Protein AF-A0A3D8R6I1-F1 (afdb_monomer_lite)

Secondary structure (DSSP, 8-state):
-PPPP---------------PPPPPPPP-------------------------SS------HHHHHHHHHHT-TTPPPTTTT-TT-TT--S-HHHHHHHHHHHHHSPP---HHHHHHHH-TTHHHHHTTPPPPHHHHHHHHHHHHHHHHHHHHTT-

pLDDT: mean 72.82, std 16.15, range [37.56, 95.62]

Organism: NCBI:txid1849047

Structure (mmCIF, N/CA/C/O backbone):
data_AF-A0A3D8R6I1-F1
#
_entry.id   AF-A0A3D8R6I1-F1
#
loop_
_atom_site.group_PDB
_atom_site.id
_atom_site.type_symbol
_atom_site.label_atom_id
_atom_site.label_alt_id
_atom_site.label_comp_id
_atom_site.label_asym_id
_atom_site.label_entity_id
_atom_site.label_seq_id
_atom_site.pdbx_PDB_ins_code
_atom_site.Cartn_x
_atom_site.Cartn_y
_atom_site.Cartn_z
_atom_site.occupancy
_atom_site.B_iso_or_equiv
_atom_site.auth_seq_id
_atom_site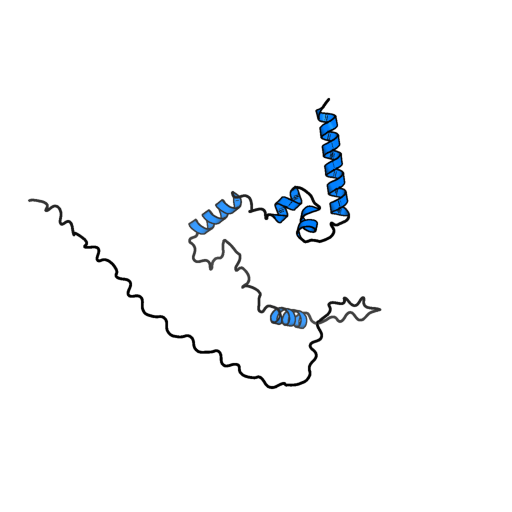.auth_comp_id
_atom_site.auth_asym_id
_atom_site.auth_atom_id
_atom_site.pdbx_PDB_model_num
ATOM 1 N N . MET A 1 1 ? -4.523 -14.241 -76.276 1.00 47.88 1 MET A N 1
ATOM 2 C CA . MET A 1 1 ? -3.570 -15.186 -75.658 1.00 47.88 1 MET A CA 1
ATOM 3 C C . MET A 1 1 ? -3.978 -15.343 -74.209 1.00 47.88 1 MET A C 1
ATOM 5 O O . MET A 1 1 ? -4.258 -14.355 -73.547 1.00 47.88 1 MET A O 1
ATOM 9 N N . SER A 1 2 ? -4.192 -16.590 -73.828 1.00 48.28 2 SER A N 1
ATOM 10 C CA . SER A 1 2 ? -4.891 -17.091 -72.646 1.00 48.28 2 SER A CA 1
ATOM 11 C C . SER A 1 2 ? -4.030 -17.029 -71.386 1.00 48.28 2 SER A C 1
ATOM 13 O O . SER A 1 2 ? -2.901 -17.513 -71.397 1.00 48.28 2 SER A O 1
ATOM 15 N N . ASN A 1 3 ? -4.587 -16.492 -70.301 1.00 48.34 3 ASN A N 1
ATOM 16 C CA . ASN A 1 3 ? -4.015 -16.603 -68.958 1.00 48.34 3 ASN A CA 1
ATOM 17 C C . ASN A 1 3 ? -4.249 -18.028 -68.423 1.00 48.34 3 ASN A C 1
ATOM 19 O O . ASN A 1 3 ? -5.409 -18.449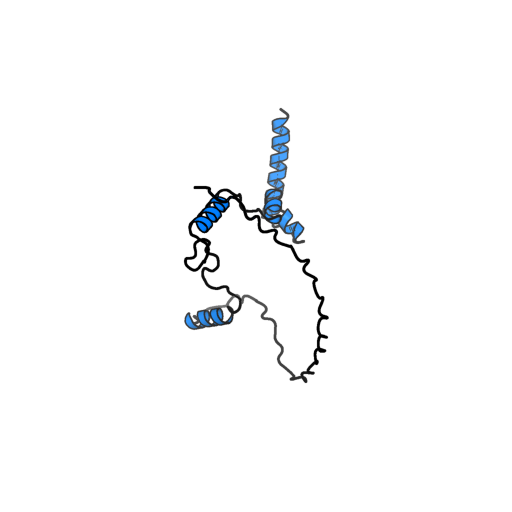 -68.400 1.00 48.34 3 ASN A O 1
ATOM 23 N N . PRO A 1 4 ? -3.225 -18.770 -67.964 1.00 63.12 4 PRO A N 1
ATOM 24 C CA . PRO A 1 4 ? -3.462 -19.989 -67.208 1.00 63.12 4 PRO A CA 1
ATOM 25 C C . PRO A 1 4 ? -3.773 -19.652 -65.743 1.00 63.12 4 PRO A C 1
ATOM 27 O O . PRO A 1 4 ? -2.981 -19.040 -65.029 1.00 63.12 4 PRO A O 1
ATOM 30 N N . VAL A 1 5 ? -4.973 -20.053 -65.328 1.00 55.38 5 VAL A N 1
ATOM 31 C CA . VAL A 1 5 ? -5.470 -20.046 -63.952 1.00 55.38 5 VAL A CA 1
ATOM 32 C C . VAL A 1 5 ? -5.041 -21.344 -63.269 1.00 55.38 5 VAL A C 1
ATOM 34 O O . VAL A 1 5 ? -5.269 -22.416 -63.816 1.00 55.38 5 VAL A O 1
ATOM 37 N N . GLY A 1 6 ? -4.515 -21.219 -62.049 1.00 55.31 6 GLY A N 1
ATOM 38 C CA . GLY A 1 6 ? -4.771 -22.149 -60.945 1.00 55.31 6 GLY A CA 1
ATOM 39 C C . GLY A 1 6 ? -4.041 -23.491 -60.964 1.00 55.31 6 GLY A C 1
ATOM 40 O O . GLY A 1 6 ? -4.560 -24.474 -61.476 1.00 55.31 6 GLY A O 1
ATOM 41 N N . GLU A 1 7 ? -2.924 -23.564 -60.243 1.00 57.56 7 GLU A N 1
ATOM 42 C CA . GLU A 1 7 ? -2.391 -24.828 -59.734 1.00 57.56 7 GLU A CA 1
ATOM 43 C C . GLU A 1 7 ? -2.515 -24.801 -58.204 1.00 57.56 7 GLU A C 1
ATOM 45 O O . GLU A 1 7 ? -1.722 -24.194 -57.485 1.00 57.56 7 GLU A O 1
ATOM 50 N N . SER A 1 8 ? -3.611 -25.366 -57.698 1.00 57.75 8 SER A N 1
ATOM 51 C CA . SER A 1 8 ? -3.854 -25.531 -56.266 1.00 57.75 8 SER A CA 1
ATOM 52 C C . SER A 1 8 ? -2.958 -26.647 -55.729 1.00 57.75 8 SER A C 1
ATOM 54 O O . SER A 1 8 ? -3.283 -27.827 -55.861 1.00 57.75 8 SER A O 1
ATOM 56 N N . ALA A 1 9 ? -1.831 -26.273 -55.124 1.00 58.56 9 ALA A N 1
ATOM 57 C CA . ALA A 1 9 ? -0.977 -27.194 -54.388 1.00 58.56 9 ALA A CA 1
ATOM 58 C C . ALA A 1 9 ? -1.736 -27.749 -53.170 1.00 58.56 9 ALA A C 1
ATOM 60 O O . ALA A 1 9 ? -1.974 -27.046 -52.186 1.00 58.56 9 ALA A O 1
ATOM 61 N N . LEU A 1 10 ? -2.132 -29.019 -53.248 1.00 55.97 10 LEU A N 1
ATOM 62 C CA . LEU A 1 10 ? -2.631 -29.779 -52.107 1.00 55.97 10 LEU A CA 1
ATOM 63 C C . LEU A 1 10 ? -1.451 -30.063 -51.168 1.00 55.97 10 LEU A C 1
ATOM 65 O O . LEU A 1 10 ? -0.618 -30.924 -51.441 1.00 55.97 10 LEU A O 1
ATOM 69 N N . TYR A 1 11 ? -1.363 -29.313 -50.071 1.00 60.38 11 TYR A N 1
ATOM 70 C CA . TYR A 1 11 ? -0.436 -29.604 -48.980 1.00 60.38 11 TYR A CA 1
ATOM 71 C C . TYR A 1 11 ? -0.955 -30.811 -48.186 1.00 60.38 11 TYR A C 1
ATOM 73 O O . TYR A 1 11 ? -1.917 -30.701 -47.428 1.00 60.38 11 TYR A O 1
ATOM 81 N N . GLU A 1 12 ? -0.314 -31.970 -48.347 1.00 61.91 12 GLU A N 1
ATOM 82 C CA . GLU A 1 12 ? -0.509 -33.113 -47.453 1.00 61.91 12 GLU A CA 1
ATOM 83 C C . GLU A 1 12 ? 0.056 -32.790 -46.063 1.00 61.91 12 GLU A C 1
ATOM 85 O O . GLU A 1 12 ? 1.270 -32.712 -45.855 1.00 61.91 12 GLU A O 1
ATOM 90 N N . VAL A 1 13 ? -0.832 -32.626 -45.082 1.00 64.50 13 VAL A N 1
ATOM 91 C CA . VAL A 1 13 ? -0.459 -32.534 -43.667 1.00 64.50 13 VAL A CA 1
ATOM 92 C C . VAL A 1 13 ? -0.115 -33.941 -43.179 1.00 64.50 13 VAL A C 1
ATOM 94 O O . VAL A 1 13 ? -0.997 -34.740 -42.869 1.00 64.50 13 VAL A O 1
ATOM 97 N N . ARG A 1 14 ? 1.179 -34.271 -43.125 1.00 67.06 14 ARG A N 1
ATOM 98 C CA . ARG A 1 14 ? 1.638 -35.528 -42.519 1.00 67.06 14 ARG A CA 1
ATOM 99 C C . ARG A 1 14 ? 1.446 -35.471 -40.996 1.00 67.06 14 ARG A C 1
ATOM 101 O O . ARG A 1 14 ? 1.882 -34.495 -40.383 1.00 67.06 14 ARG A O 1
ATOM 108 N N . PRO A 1 15 ? 0.836 -36.489 -40.360 1.00 65.62 15 PRO A N 1
ATOM 109 C CA . PRO A 1 15 ? 0.679 -36.510 -38.912 1.00 65.62 15 PRO A CA 1
ATOM 110 C C . PRO A 1 15 ? 2.047 -36.667 -38.238 1.00 65.62 15 PRO A C 1
ATOM 112 O O . PRO A 1 15 ? 2.790 -37.611 -38.503 1.00 65.62 15 PRO A O 1
ATOM 115 N N . PHE A 1 16 ? 2.381 -35.716 -37.367 1.00 61.47 16 PHE A N 1
ATOM 116 C CA . PHE A 1 16 ? 3.616 -35.700 -36.590 1.00 61.47 16 PHE A CA 1
ATOM 117 C C . PHE A 1 16 ? 3.527 -36.773 -35.493 1.00 61.47 16 PHE A C 1
ATOM 119 O O . PHE A 1 16 ? 2.906 -36.569 -34.451 1.00 61.47 16 PHE A O 1
ATOM 126 N N . THR A 1 17 ? 4.101 -37.952 -35.731 1.00 65.50 17 THR A N 1
ATOM 127 C CA . THR A 1 17 ? 4.220 -38.991 -34.703 1.00 65.50 17 THR A CA 1
ATOM 128 C C . THR A 1 17 ? 5.260 -38.554 -33.672 1.00 65.50 17 THR A C 1
ATOM 130 O O . THR A 1 17 ? 6.461 -38.583 -33.943 1.00 65.50 17 THR A O 1
ATOM 133 N N . LEU A 1 18 ? 4.798 -38.140 -32.491 1.00 64.50 18 LEU A N 1
ATOM 134 C CA . LEU A 1 18 ? 5.633 -37.884 -31.316 1.00 64.50 18 LEU A CA 1
ATOM 135 C C . LEU A 1 18 ? 6.271 -39.203 -30.851 1.00 64.50 18 LEU A C 1
ATOM 137 O O . LEU A 1 18 ? 5.651 -39.998 -30.147 1.00 64.50 18 LEU A O 1
ATOM 141 N N . LEU A 1 19 ? 7.516 -39.444 -31.264 1.00 65.94 19 LEU A N 1
ATOM 142 C CA . LEU A 1 19 ? 8.356 -40.499 -30.702 1.00 65.94 19 LEU A CA 1
ATOM 143 C C . LEU A 1 19 ? 8.740 -40.099 -29.273 1.00 65.94 19 LEU A C 1
ATOM 145 O O . LEU A 1 19 ? 9.614 -39.261 -29.059 1.00 65.94 19 LEU A O 1
ATOM 149 N N . LEU A 1 20 ? 8.047 -40.686 -28.298 1.00 68.06 20 LEU A N 1
ATOM 150 C CA . LEU A 1 20 ? 8.330 -40.541 -26.874 1.00 68.06 20 LEU A CA 1
ATOM 151 C C . LEU A 1 20 ? 9.651 -41.256 -26.553 1.00 68.06 20 LEU A C 1
ATOM 153 O O . LEU A 1 20 ? 9.675 -42.459 -26.294 1.00 68.06 20 LEU A O 1
ATOM 157 N N . LEU A 1 21 ? 10.763 -40.524 -26.624 1.00 72.19 21 LEU A N 1
ATOM 158 C CA . LEU A 1 21 ? 12.062 -41.034 -26.196 1.00 72.19 21 LEU A CA 1
ATOM 159 C C . LEU A 1 21 ? 12.069 -41.193 -24.662 1.00 72.19 21 LEU A C 1
ATOM 161 O O . LEU A 1 21 ? 11.648 -40.271 -23.958 1.00 72.19 21 LEU A O 1
ATOM 165 N N . PRO A 1 22 ? 12.526 -42.339 -24.126 1.00 71.25 22 PRO A N 1
ATOM 166 C CA . PRO A 1 22 ? 12.573 -42.571 -22.687 1.00 71.25 22 PRO A CA 1
ATOM 167 C C . PRO A 1 22 ? 13.583 -41.630 -22.014 1.00 71.25 22 PRO A C 1
ATOM 169 O O . PRO A 1 22 ? 14.719 -41.492 -22.470 1.00 71.25 22 PRO A O 1
ATOM 172 N N . LEU A 1 23 ? 13.162 -40.987 -20.920 1.00 75.25 23 LEU A N 1
ATOM 173 C CA . LEU A 1 23 ? 14.022 -40.146 -20.084 1.00 75.25 23 LEU A CA 1
ATOM 174 C C . LEU A 1 23 ? 15.184 -40.970 -19.492 1.00 75.25 23 LEU A C 1
ATOM 176 O O . LEU A 1 23 ? 14.955 -42.094 -19.037 1.00 75.25 23 LEU A O 1
ATOM 180 N N . PRO A 1 24 ? 16.417 -40.428 -19.452 1.00 77.50 24 PRO A N 1
ATOM 181 C CA . PRO A 1 24 ? 17.541 -41.107 -18.820 1.00 77.50 24 PRO A CA 1
ATOM 182 C C . PRO A 1 24 ? 17.361 -41.185 -17.290 1.00 77.50 24 PRO A C 1
ATOM 184 O O . PRO A 1 24 ? 16.759 -40.287 -16.694 1.00 77.50 24 PRO A O 1
ATOM 187 N N . PRO A 1 25 ? 17.897 -42.230 -16.632 1.00 79.69 25 PRO A N 1
ATOM 188 C CA . PRO A 1 25 ? 17.825 -42.368 -15.182 1.00 79.69 25 PRO A CA 1
ATOM 189 C C . PRO A 1 25 ? 18.665 -41.296 -14.472 1.00 79.69 25 PRO A C 1
ATOM 191 O O . PRO A 1 25 ? 19.811 -41.033 -14.837 1.00 79.69 25 PRO A O 1
ATOM 194 N N . ILE A 1 26 ? 18.085 -40.698 -13.431 1.00 77.88 26 ILE A N 1
ATOM 195 C CA . ILE A 1 26 ? 18.734 -39.709 -12.562 1.00 77.88 26 ILE A CA 1
ATOM 196 C C . ILE A 1 26 ? 19.792 -40.429 -11.698 1.00 77.88 26 ILE A C 1
ATOM 198 O O . ILE A 1 26 ? 19.453 -41.433 -11.065 1.00 77.88 26 ILE A O 1
ATOM 202 N N . PRO A 1 27 ? 21.055 -39.962 -11.636 1.00 75.50 27 PRO A N 1
ATOM 203 C CA . PRO A 1 27 ? 22.059 -40.556 -10.757 1.00 75.50 27 PRO A CA 1
ATOM 204 C C . PRO A 1 27 ? 21.753 -40.267 -9.274 1.00 75.50 27 PRO A C 1
ATOM 206 O O . PRO A 1 27 ? 21.236 -39.193 -8.953 1.00 75.50 27 PRO A O 1
ATOM 209 N N . PRO A 1 28 ? 22.091 -41.184 -8.347 1.00 69.38 28 PRO A N 1
ATOM 210 C CA . PRO A 1 28 ? 21.902 -40.954 -6.921 1.00 69.38 28 PRO A CA 1
ATOM 211 C C . PRO A 1 28 ? 22.834 -39.844 -6.423 1.00 69.38 28 PRO A C 1
ATOM 213 O O . PRO A 1 28 ? 24.020 -39.804 -6.757 1.00 69.38 28 PRO A O 1
ATOM 216 N N . LEU A 1 29 ? 22.291 -38.953 -5.591 1.00 63.72 29 LEU A N 1
ATOM 217 C CA . LEU A 1 29 ? 23.069 -37.944 -4.882 1.00 63.72 29 LEU A CA 1
ATOM 218 C C . LEU A 1 29 ? 24.017 -38.648 -3.904 1.00 63.72 29 LEU A C 1
ATOM 220 O O . LEU A 1 29 ? 23.584 -39.235 -2.915 1.00 63.72 29 LEU A O 1
ATOM 224 N N . ILE A 1 30 ? 25.316 -38.597 -4.194 1.00 59.53 30 ILE A N 1
ATOM 225 C CA . ILE A 1 30 ? 26.363 -39.049 -3.280 1.00 59.53 30 ILE A CA 1
ATOM 226 C C . ILE A 1 30 ? 26.414 -38.037 -2.130 1.00 59.53 30 ILE A C 1
ATOM 228 O O . ILE A 1 30 ? 26.891 -36.915 -2.316 1.00 59.53 30 ILE A O 1
ATOM 232 N N . LEU A 1 31 ? 25.912 -38.428 -0.953 1.00 54.28 31 LEU A N 1
ATOM 233 C CA . LEU A 1 31 ? 26.217 -37.739 0.298 1.00 54.28 31 LEU A CA 1
ATOM 234 C C . LEU A 1 31 ? 27.737 -37.779 0.477 1.00 54.28 31 LEU A C 1
ATOM 236 O O . LEU A 1 31 ? 28.322 -38.836 0.698 1.00 54.28 31 LEU A O 1
ATOM 240 N N . ARG A 1 32 ? 28.387 -36.624 0.338 1.00 55.16 32 ARG A N 1
ATOM 241 C CA . ARG A 1 32 ? 29.723 -36.441 0.894 1.00 55.16 32 ARG A CA 1
ATOM 242 C C . ARG A 1 32 ? 29.536 -36.164 2.373 1.00 55.16 32 ARG A C 1
ATOM 244 O O . ARG A 1 32 ? 29.104 -35.073 2.739 1.00 55.16 32 ARG A O 1
ATOM 251 N N . ASP A 1 33 ? 29.850 -37.163 3.184 1.00 45.59 33 ASP A N 1
ATOM 252 C CA . ASP A 1 33 ? 30.014 -37.014 4.621 1.00 45.59 33 ASP A CA 1
ATOM 253 C C . ASP A 1 33 ? 31.135 -35.994 4.864 1.00 45.59 33 ASP A C 1
ATOM 255 O O . ASP A 1 33 ? 32.322 -36.274 4.698 1.00 45.59 33 ASP A O 1
ATOM 259 N N . MET A 1 34 ? 30.743 -34.755 5.166 1.00 44.31 34 MET A N 1
ATOM 260 C CA . MET A 1 34 ? 31.662 -33.728 5.632 1.00 44.31 34 MET A CA 1
ATOM 261 C C . MET A 1 34 ? 31.890 -33.945 7.120 1.00 44.31 34 MET A C 1
ATOM 263 O O . MET A 1 34 ? 31.082 -33.562 7.964 1.00 44.31 34 MET A O 1
ATOM 267 N N . GLU A 1 35 ? 33.013 -34.588 7.407 1.00 55.28 35 GLU A N 1
ATOM 268 C CA . GLU A 1 35 ? 33.560 -34.762 8.739 1.00 55.28 35 GLU A CA 1
ATOM 269 C C . GLU A 1 35 ? 33.725 -33.407 9.451 1.00 55.28 35 GLU A C 1
ATOM 271 O O . GLU A 1 35 ? 34.458 -32.509 9.039 1.00 55.28 35 GLU A O 1
ATOM 276 N N . ASN A 1 36 ? 32.967 -33.291 10.536 1.00 49.47 36 ASN A N 1
ATOM 277 C CA . ASN A 1 36 ? 33.085 -32.419 11.698 1.00 49.47 36 ASN A CA 1
ATOM 278 C C . ASN A 1 36 ? 34.402 -31.626 11.828 1.00 49.47 36 ASN A C 1
ATOM 280 O O . ASN A 1 36 ? 35.380 -32.103 12.402 1.00 49.47 36 ASN A O 1
ATOM 284 N N . THR A 1 37 ? 34.366 -30.347 11.446 1.00 44.78 37 THR A N 1
ATOM 285 C CA . THR A 1 37 ? 35.246 -29.330 12.041 1.00 44.78 37 THR A CA 1
ATOM 286 C C . THR A 1 37 ? 34.485 -28.652 13.170 1.00 44.78 37 THR A C 1
ATOM 288 O O . THR A 1 37 ? 33.540 -27.891 12.973 1.00 44.78 37 THR A O 1
ATOM 291 N N . THR A 1 38 ? 34.885 -29.001 14.382 1.00 51.03 38 THR A N 1
ATOM 292 C CA . THR A 1 38 ? 34.419 -28.440 15.643 1.00 51.03 38 THR A CA 1
ATOM 293 C C . THR A 1 38 ? 34.618 -26.926 15.713 1.00 51.03 38 THR A C 1
ATOM 295 O O . THR A 1 38 ? 35.728 -26.438 15.526 1.00 51.03 38 THR A O 1
ATOM 298 N N . GLY A 1 39 ? 33.565 -26.221 16.132 1.00 48.34 39 GLY A N 1
ATOM 299 C CA . GLY A 1 39 ? 33.695 -25.023 16.961 1.00 48.34 39 GLY A CA 1
ATOM 300 C C . GLY A 1 39 ? 33.762 -23.685 16.231 1.00 48.34 39 GLY A C 1
ATOM 301 O O . GLY A 1 39 ? 34.797 -23.034 16.219 1.00 48.34 39 GLY A O 1
ATOM 302 N N . SER A 1 40 ? 32.616 -23.189 15.773 1.00 40.25 40 SER A N 1
ATOM 303 C CA . SER A 1 40 ? 32.345 -21.753 15.857 1.00 40.25 40 SER A CA 1
ATOM 304 C C . SER A 1 40 ? 30.846 -21.549 16.011 1.00 40.25 40 SER A C 1
ATOM 306 O O . SER A 1 40 ? 30.067 -21.758 15.084 1.00 40.25 40 SER A O 1
ATOM 308 N N . GLN A 1 41 ? 30.438 -21.223 17.235 1.00 42.12 41 GLN A N 1
ATOM 309 C CA . GLN A 1 41 ? 29.082 -20.807 17.561 1.00 42.12 41 GLN A CA 1
ATOM 310 C C . GLN A 1 41 ? 28.768 -19.550 16.740 1.00 42.12 41 GLN A C 1
ATOM 312 O O . GLN A 1 41 ? 29.165 -18.446 17.114 1.00 42.12 41 GLN A O 1
ATOM 317 N N . MET A 1 42 ? 28.062 -19.713 15.621 1.00 42.62 42 MET A N 1
ATOM 318 C CA . MET A 1 42 ? 27.404 -18.612 14.922 1.00 42.62 42 MET A CA 1
ATOM 319 C C . MET A 1 42 ? 26.280 -18.116 15.829 1.00 42.62 42 MET A C 1
ATOM 321 O O . MET A 1 42 ? 25.153 -18.603 15.807 1.00 42.62 42 MET A O 1
ATOM 325 N N . LYS A 1 43 ? 26.634 -17.183 16.709 1.00 51.00 43 LYS A N 1
ATOM 326 C CA . LYS A 1 43 ? 25.695 -16.432 17.526 1.00 51.00 43 LYS A CA 1
ATOM 327 C C . LYS A 1 43 ? 24.875 -15.573 16.565 1.00 51.00 43 LYS A C 1
ATOM 329 O O . LYS A 1 43 ? 25.436 -14.711 15.894 1.00 51.00 43 LYS A O 1
ATOM 334 N N . GLU A 1 44 ? 23.574 -15.837 16.486 1.00 42.91 44 GLU A N 1
ATOM 335 C CA . GLU A 1 44 ? 22.601 -14.979 15.805 1.00 42.91 44 GLU A CA 1
ATOM 336 C C . GLU A 1 44 ? 22.898 -13.503 16.127 1.00 42.91 44 GLU A C 1
ATOM 338 O O . GLU A 1 44 ? 23.051 -13.173 17.315 1.00 42.91 44 GLU A O 1
ATOM 343 N N . PRO A 1 45 ? 22.981 -12.588 15.142 1.00 49.34 45 PRO A N 1
ATOM 344 C CA . PRO A 1 45 ? 23.039 -11.172 15.449 1.00 49.34 45 PRO A CA 1
ATOM 345 C C . PRO A 1 45 ? 21.654 -10.759 15.945 1.00 49.34 45 PRO A C 1
ATOM 347 O O . PRO A 1 45 ? 20.786 -10.339 15.184 1.00 49.34 45 PRO A O 1
ATOM 350 N N . LYS A 1 46 ? 21.430 -10.896 17.255 1.00 43.59 46 LYS A N 1
ATOM 351 C CA . LYS A 1 46 ? 20.337 -10.201 17.923 1.00 43.59 46 LYS A CA 1
ATOM 352 C C . LYS A 1 46 ? 20.560 -8.720 17.662 1.00 43.59 46 LYS A C 1
ATOM 354 O O . LYS A 1 46 ? 21.527 -8.148 18.163 1.00 43.59 46 LYS A O 1
ATOM 359 N N . LEU A 1 47 ? 19.678 -8.111 16.876 1.00 43.81 47 LEU A N 1
ATOM 360 C CA . LEU A 1 47 ? 19.626 -6.668 16.691 1.00 43.81 47 LEU A CA 1
ATOM 361 C C . LEU A 1 47 ? 19.109 -6.037 17.993 1.00 43.81 47 LEU A C 1
ATOM 363 O O . LEU A 1 47 ? 17.974 -5.586 18.097 1.00 43.81 47 LEU A O 1
ATOM 367 N N . THR A 1 48 ? 19.927 -6.076 19.041 1.00 43.03 48 THR A N 1
ATOM 368 C CA . THR A 1 48 ? 19.744 -5.238 20.217 1.00 43.03 48 THR A CA 1
ATOM 369 C C . TH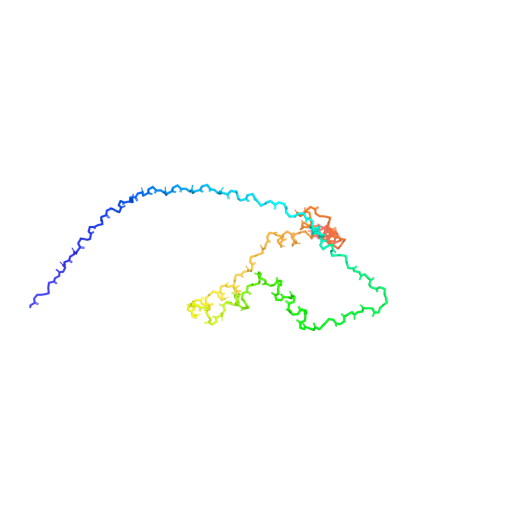R A 1 48 ? 20.326 -3.887 19.855 1.00 43.03 48 THR A C 1
ATOM 371 O O . THR A 1 48 ? 21.542 -3.781 19.733 1.00 43.03 48 THR A O 1
ATOM 374 N N . ASN A 1 49 ? 19.486 -2.870 19.664 1.00 51.50 49 ASN A N 1
ATOM 375 C CA . ASN A 1 49 ? 19.958 -1.490 19.579 1.00 51.50 49 ASN A CA 1
ATOM 376 C C . ASN A 1 49 ? 20.625 -1.135 20.919 1.00 51.50 49 ASN A C 1
ATOM 378 O O . ASN A 1 49 ? 19.912 -1.045 21.924 1.00 51.50 49 ASN A O 1
ATOM 382 N N . PRO A 1 50 ? 21.956 -0.939 20.986 1.00 46.22 50 PRO A N 1
ATOM 383 C CA . PRO A 1 50 ? 22.560 -0.416 22.194 1.00 46.22 50 PRO A CA 1
ATOM 384 C C . PRO A 1 50 ? 22.198 1.069 22.275 1.00 46.22 50 PRO A C 1
ATOM 386 O 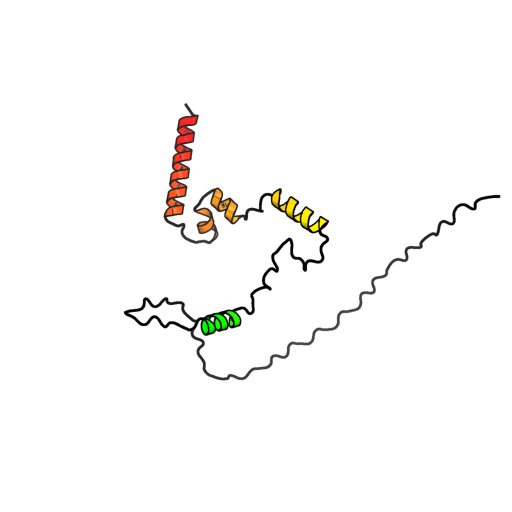O . PRO A 1 50 ? 22.616 1.887 21.457 1.00 46.22 50 PRO A O 1
ATOM 389 N N . CYS A 1 51 ? 21.369 1.420 23.256 1.00 37.56 51 CYS A N 1
ATOM 390 C CA . CYS A 1 51 ? 21.233 2.802 23.690 1.00 37.56 51 CYS A CA 1
ATOM 391 C C . CYS A 1 51 ? 22.589 3.210 24.287 1.00 37.56 51 CYS A C 1
ATOM 393 O O . CYS A 1 51 ? 22.959 2.755 25.369 1.00 37.56 51 CYS A O 1
A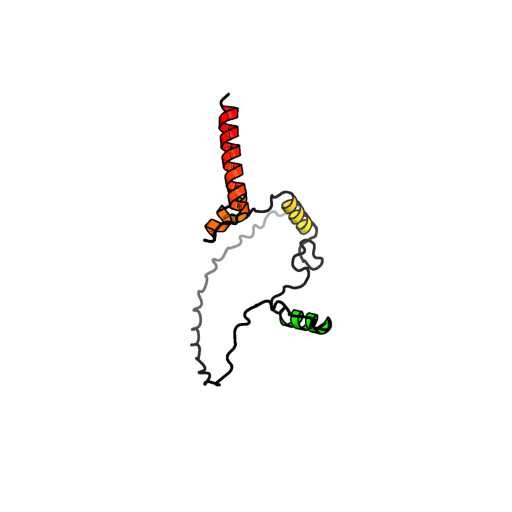TOM 395 N N . ASN A 1 52 ? 23.375 3.969 23.522 1.00 42.47 52 ASN A N 1
ATOM 396 C CA . ASN A 1 52 ? 24.754 4.296 23.862 1.00 42.47 52 ASN A CA 1
ATOM 397 C C . ASN A 1 52 ? 24.807 5.295 25.020 1.00 42.47 52 ASN A C 1
ATOM 399 O O . ASN A 1 52 ? 24.380 6.445 24.912 1.00 42.47 52 ASN A O 1
ATOM 403 N N . GLN A 1 53 ? 25.393 4.846 26.121 1.00 42.59 53 GLN A N 1
ATOM 404 C CA . GLN A 1 53 ? 25.796 5.670 27.244 1.00 42.59 53 GLN A CA 1
ATOM 405 C C . GLN A 1 53 ? 27.042 6.470 26.821 1.00 42.59 53 GLN A C 1
ATOM 407 O O . GLN A 1 53 ? 28.090 5.892 26.571 1.00 42.59 53 GLN A O 1
ATOM 412 N N . ALA A 1 54 ? 26.877 7.789 26.688 1.00 48.81 54 ALA A N 1
ATOM 413 C CA . ALA A 1 54 ? 27.912 8.816 26.514 1.00 48.81 54 ALA A CA 1
ATOM 414 C C . ALA A 1 54 ? 29.010 8.569 25.444 1.00 48.81 54 ALA A C 1
ATOM 416 O O . ALA A 1 54 ? 30.060 7.997 25.710 1.00 48.81 54 ALA A O 1
ATOM 417 N N . GLY A 1 55 ? 28.825 9.171 24.264 1.00 54.62 55 GLY A N 1
ATOM 418 C CA . GLY A 1 55 ? 29.934 9.773 23.505 1.00 54.62 55 GLY A CA 1
ATOM 419 C C . GLY A 1 55 ? 30.669 8.930 22.461 1.00 54.62 55 GLY A C 1
ATOM 420 O O . GLY A 1 55 ? 31.409 9.511 21.675 1.00 54.62 55 GLY A O 1
ATOM 421 N N . ASP A 1 56 ? 30.443 7.621 22.363 1.00 59.75 56 ASP A N 1
ATOM 422 C CA . ASP A 1 56 ? 31.188 6.767 21.421 1.00 59.75 56 ASP A CA 1
ATOM 423 C C . ASP A 1 56 ? 30.441 6.573 20.082 1.00 59.75 56 ASP A C 1
ATOM 425 O O . ASP A 1 56 ? 30.148 5.461 19.638 1.00 59.75 56 ASP A O 1
ATOM 429 N N . GLN A 1 57 ? 30.066 7.677 19.422 1.00 62.59 57 GLN A N 1
ATOM 430 C CA . GLN A 1 57 ? 29.565 7.617 18.045 1.00 62.59 57 GLN A CA 1
ATOM 431 C C . GLN A 1 57 ? 30.760 7.427 17.105 1.00 62.59 57 GLN A C 1
ATOM 433 O O . GLN A 1 57 ? 31.381 8.388 16.656 1.00 62.59 57 GLN A O 1
ATOM 438 N N . LYS A 1 58 ? 31.106 6.167 16.815 1.00 62.94 58 LYS A N 1
ATOM 439 C CA . LYS A 1 58 ? 32.121 5.839 15.807 1.00 62.94 58 LYS A CA 1
ATOM 440 C C . LYS A 1 58 ? 31.662 6.376 14.450 1.00 62.94 58 LYS A C 1
ATOM 442 O O . LYS A 1 58 ? 30.732 5.841 13.850 1.00 62.94 58 LYS A O 1
ATOM 447 N N . ASN A 1 59 ? 32.316 7.429 13.964 1.00 68.25 59 ASN A N 1
ATOM 448 C CA . ASN A 1 59 ? 32.193 7.866 12.577 1.00 68.25 59 ASN A CA 1
ATOM 449 C C . ASN A 1 59 ? 32.930 6.846 11.702 1.00 68.25 59 ASN A C 1
ATOM 451 O O . ASN A 1 59 ? 34.133 6.962 11.465 1.00 68.25 59 ASN A O 1
ATOM 455 N N . VAL A 1 60 ? 32.226 5.788 11.306 1.00 71.81 60 VAL A N 1
ATOM 456 C CA . VAL A 1 60 ? 32.735 4.857 10.302 1.00 71.81 60 VAL A CA 1
ATOM 457 C C . VAL A 1 60 ? 32.886 5.604 8.973 1.00 71.81 60 VAL A C 1
ATOM 459 O O . VAL A 1 60 ? 31.985 6.360 8.593 1.00 71.81 60 VAL A O 1
ATOM 462 N N . PRO A 1 61 ? 34.005 5.427 8.251 1.00 78.19 61 PRO A N 1
ATOM 463 C CA . PRO A 1 61 ? 34.165 6.062 6.956 1.00 78.19 61 PRO A CA 1
ATOM 464 C C . PRO A 1 61 ? 33.042 5.612 6.016 1.00 78.19 61 PRO A C 1
ATOM 466 O O . PRO A 1 61 ? 32.676 4.436 5.982 1.00 78.19 61 PRO A O 1
ATOM 469 N N . GLN A 1 62 ? 32.523 6.543 5.212 1.00 73.56 62 GLN A N 1
ATOM 470 C CA . GLN A 1 62 ? 31.468 6.249 4.231 1.00 73.56 62 GLN A CA 1
ATOM 471 C C . GLN A 1 62 ? 31.859 5.091 3.296 1.00 73.56 62 GLN A C 1
ATOM 473 O O . GLN A 1 62 ? 31.011 4.284 2.930 1.00 73.56 62 GLN A O 1
ATOM 478 N N . SER A 1 63 ? 33.153 4.947 2.983 1.00 76.75 63 SER A N 1
ATOM 479 C CA . SER A 1 63 ? 33.675 3.852 2.160 1.00 76.75 63 SER A CA 1
ATOM 480 C C . SER A 1 63 ? 33.439 2.471 2.773 1.00 76.75 63 SER A C 1
ATOM 482 O O . SER A 1 63 ? 33.083 1.542 2.055 1.00 76.75 63 SER A O 1
ATOM 484 N N . THR A 1 64 ? 33.582 2.331 4.091 1.00 76.75 64 THR A N 1
ATOM 485 C CA . THR A 1 64 ? 33.391 1.058 4.797 1.00 76.75 64 THR A CA 1
ATOM 486 C C . THR A 1 64 ? 31.916 0.658 4.795 1.00 76.75 64 THR A C 1
ATOM 488 O O . THR A 1 64 ? 31.587 -0.480 4.475 1.00 76.75 64 THR A O 1
ATOM 491 N N . LEU A 1 65 ? 31.020 1.624 5.019 1.00 74.62 65 LEU A N 1
ATOM 492 C CA . LEU A 1 65 ? 29.570 1.422 4.933 1.00 74.62 65 LEU A CA 1
ATOM 493 C C . LEU A 1 65 ? 29.103 1.066 3.518 1.00 74.62 65 LEU A C 1
ATOM 495 O O . LEU A 1 65 ? 28.207 0.243 3.337 1.00 74.62 65 LEU A O 1
ATOM 499 N N . GLU A 1 66 ? 29.665 1.705 2.492 1.00 74.75 66 GLU A N 1
ATOM 500 C CA . GLU A 1 66 ? 29.339 1.388 1.103 1.00 74.75 66 GLU A CA 1
ATOM 501 C C . GLU A 1 66 ? 29.781 -0.019 0.717 1.00 74.75 66 GLU A C 1
ATOM 503 O O . GLU A 1 66 ? 29.068 -0.688 -0.034 1.00 74.75 66 GLU A O 1
ATOM 508 N N . GLN A 1 67 ? 30.935 -0.454 1.221 1.00 74.69 67 GLN A N 1
ATOM 509 C CA . GLN A 1 67 ? 31.509 -1.764 0.949 1.00 74.69 67 GLN A CA 1
ATOM 510 C C . GLN A 1 67 ? 30.710 -2.868 1.643 1.00 74.69 67 GLN A C 1
ATOM 512 O O . GLN A 1 67 ? 30.242 -3.771 0.960 1.00 74.69 67 GLN A O 1
ATOM 517 N N . GLU A 1 68 ? 30.372 -2.699 2.924 1.00 71.69 68 GLU A N 1
ATOM 518 C CA . GLU A 1 68 ? 29.435 -3.585 3.630 1.00 71.69 68 GLU A CA 1
ATOM 519 C C . GLU A 1 68 ? 28.077 -3.658 2.919 1.00 71.69 68 GLU A C 1
ATOM 521 O O . GLU A 1 68 ? 27.529 -4.737 2.709 1.00 71.69 68 GLU A O 1
ATOM 526 N N . LYS A 1 69 ? 27.544 -2.523 2.445 1.00 72.75 69 LYS A N 1
ATOM 527 C CA . LYS A 1 69 ? 26.322 -2.524 1.628 1.00 72.75 69 LYS A CA 1
ATOM 528 C C . LYS A 1 69 ? 26.508 -3.275 0.312 1.00 72.75 69 LYS A C 1
ATOM 530 O O . LYS A 1 69 ? 25.555 -3.884 -0.150 1.00 72.75 69 LYS A O 1
ATOM 535 N N . LYS A 1 70 ? 27.660 -3.180 -0.367 1.00 70.62 70 LYS A N 1
ATOM 536 C CA . LYS A 1 70 ? 27.932 -3.928 -1.619 1.00 70.62 70 LYS A CA 1
ATOM 537 C C . LYS A 1 70 ? 27.997 -5.430 -1.346 1.00 70.62 70 LYS A C 1
ATOM 539 O O . LYS A 1 70 ? 27.385 -6.191 -2.086 1.00 70.62 70 LYS A O 1
ATOM 544 N N . ASP A 1 71 ? 28.632 -5.821 -0.250 1.00 68.88 71 ASP A N 1
ATOM 545 C CA . ASP A 1 71 ? 28.788 -7.219 0.151 1.00 68.88 71 ASP A CA 1
ATOM 546 C C . ASP A 1 71 ? 27.477 -7.835 0.685 1.00 68.88 71 ASP A C 1
ATOM 548 O O . ASP A 1 71 ? 27.316 -9.047 0.707 1.00 68.88 71 ASP A O 1
ATOM 552 N N . LEU A 1 72 ? 26.487 -7.025 1.071 1.00 69.31 72 LEU A N 1
ATOM 553 C CA . LEU A 1 72 ? 25.133 -7.493 1.414 1.00 69.31 72 LEU A CA 1
ATOM 554 C C . LEU A 1 72 ? 24.162 -7.467 0.215 1.00 69.31 72 LEU A C 1
ATOM 556 O O . LEU A 1 72 ? 23.056 -7.999 0.297 1.00 69.31 72 LEU A O 1
ATOM 560 N N . ARG A 1 73 ? 24.565 -6.863 -0.912 1.00 64.94 73 ARG A N 1
ATOM 561 C CA . ARG A 1 73 ? 23.732 -6.616 -2.106 1.00 64.94 73 ARG A CA 1
ATOM 562 C C . ARG A 1 73 ? 23.699 -7.763 -3.114 1.00 64.94 73 ARG A C 1
ATOM 564 O O . ARG A 1 73 ? 23.144 -7.588 -4.194 1.00 64.94 73 ARG A O 1
ATOM 571 N N . PHE A 1 74 ? 24.210 -8.947 -2.780 1.00 63.38 74 PHE A N 1
ATOM 572 C CA . PHE A 1 74 ? 24.201 -10.116 -3.67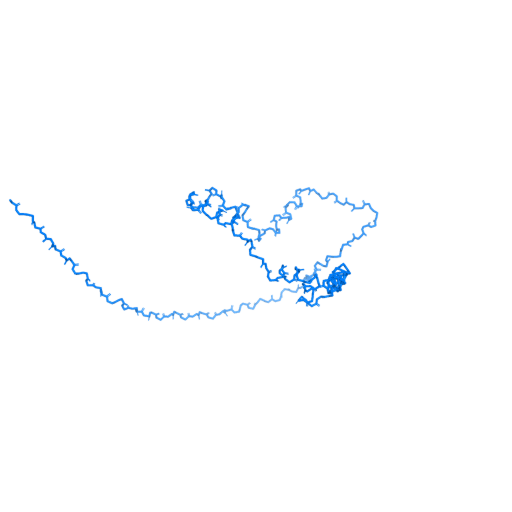7 1.00 63.38 74 PHE A CA 1
ATOM 573 C C . PHE A 1 74 ? 22.792 -10.580 -4.122 1.00 63.38 74 PHE A C 1
ATOM 575 O O . PHE A 1 74 ? 22.679 -11.464 -4.969 1.00 63.38 74 PHE A O 1
ATOM 582 N N . HIS A 1 75 ? 21.721 -9.956 -3.617 1.00 62.84 75 HIS A N 1
ATOM 583 C CA . HIS A 1 75 ? 20.334 -10.171 -4.040 1.00 62.84 75 HIS A CA 1
ATOM 584 C C . HIS A 1 75 ? 19.641 -8.937 -4.648 1.00 62.84 75 HIS A C 1
ATOM 586 O O . HIS A 1 75 ? 18.454 -9.009 -4.960 1.00 62.84 75 HIS A O 1
ATOM 592 N N . GLU A 1 76 ? 20.327 -7.804 -4.820 1.00 71.19 76 GLU A N 1
ATOM 593 C CA . GLU A 1 76 ? 19.716 -6.617 -5.429 1.00 71.19 76 GLU A CA 1
ATOM 594 C C . GLU A 1 76 ? 19.703 -6.736 -6.965 1.00 71.19 76 GLU A C 1
ATOM 596 O O . GLU A 1 76 ? 20.699 -7.098 -7.594 1.00 71.19 76 GLU A O 1
ATOM 601 N N . GLY A 1 77 ? 18.553 -6.446 -7.581 1.00 73.56 77 GLY A N 1
ATOM 602 C CA . GLY A 1 77 ? 18.414 -6.401 -9.038 1.00 73.56 77 GLY A CA 1
ATOM 603 C C . GLY A 1 77 ? 19.218 -5.257 -9.667 1.00 73.56 77 GLY A C 1
ATOM 604 O O . GLY A 1 77 ? 19.571 -4.284 -9.004 1.00 73.56 77 GLY A O 1
ATOM 605 N N . GLN A 1 78 ? 19.498 -5.345 -10.974 1.00 75.31 78 GLN A N 1
ATOM 606 C CA . GLN A 1 78 ? 20.206 -4.274 -11.684 1.00 75.31 78 GLN A CA 1
ATOM 607 C C . GLN A 1 78 ? 19.450 -2.939 -11.543 1.00 75.31 78 GLN A C 1
ATOM 609 O O . GLN A 1 78 ? 18.220 -2.913 -11.707 1.00 75.31 78 GLN A O 1
ATOM 614 N N . PRO A 1 79 ? 20.155 -1.821 -11.289 1.00 69.88 79 PRO A N 1
ATOM 615 C CA . PRO A 1 79 ? 19.514 -0.523 -11.153 1.00 69.88 79 PRO A CA 1
ATOM 616 C C . PRO A 1 79 ? 18.748 -0.202 -12.438 1.00 69.88 79 PRO A C 1
ATOM 618 O O . PRO A 1 79 ? 19.292 -0.321 -13.534 1.00 69.88 79 PRO A O 1
ATOM 621 N N . HIS A 1 80 ? 17.493 0.226 -12.288 1.00 68.06 80 HIS A N 1
ATOM 622 C CA . HIS A 1 80 ? 16.556 0.543 -13.375 1.00 68.06 80 HIS A CA 1
ATOM 623 C C . HIS A 1 80 ? 15.903 -0.627 -14.120 1.00 68.06 80 HIS A C 1
ATOM 625 O O . HIS A 1 80 ? 15.144 -0.366 -15.050 1.00 68.06 80 HIS A O 1
ATOM 631 N N . SER A 1 81 ? 16.056 -1.872 -13.658 1.00 68.88 81 SER A N 1
ATOM 632 C CA . SER A 1 81 ? 15.337 -3.030 -14.235 1.00 68.88 81 SER A CA 1
ATOM 633 C C . SER A 1 81 ? 13.806 -2.894 -14.219 1.00 68.88 81 SER A C 1
ATOM 635 O O . SER A 1 81 ? 13.104 -3.622 -14.909 1.00 68.88 81 SER A O 1
ATOM 637 N N . HIS A 1 82 ? 13.268 -1.970 -13.421 1.00 73.50 82 HIS A N 1
ATOM 638 C CA . HIS A 1 82 ? 11.829 -1.760 -13.258 1.00 73.50 82 HIS A CA 1
ATOM 639 C C . HIS A 1 82 ? 11.264 -0.647 -14.161 1.00 73.50 82 HIS A C 1
ATOM 641 O O . HIS A 1 82 ? 10.059 -0.399 -14.131 1.00 73.50 82 HIS A O 1
ATOM 647 N N . LYS A 1 83 ? 12.099 0.061 -14.943 1.00 82.31 83 LYS A N 1
ATOM 648 C CA . LYS A 1 83 ? 11.631 1.173 -15.787 1.00 82.31 83 LYS A CA 1
ATOM 649 C C . LYS A 1 83 ? 10.837 0.642 -16.983 1.00 82.31 83 LYS A C 1
ATOM 651 O O . LYS A 1 83 ? 11.372 -0.052 -17.839 1.00 82.31 83 LYS A O 1
ATOM 656 N N . ALA A 1 84 ? 9.565 1.027 -17.080 1.00 79.00 84 ALA A N 1
ATOM 657 C CA . ALA A 1 84 ? 8.693 0.627 -18.189 1.00 79.00 84 ALA A CA 1
ATOM 658 C C . ALA A 1 84 ? 9.138 1.187 -19.555 1.00 79.00 84 ALA A C 1
ATOM 660 O O . ALA A 1 84 ? 8.844 0.582 -20.589 1.00 79.00 84 ALA A O 1
ATOM 661 N N . LEU A 1 85 ? 9.858 2.316 -19.536 1.00 82.06 85 LEU A N 1
ATOM 662 C CA . LEU A 1 85 ? 10.416 3.018 -20.694 1.00 82.06 85 LEU A CA 1
ATOM 663 C C . LEU A 1 85 ? 11.949 2.902 -20.752 1.00 82.06 85 LEU A C 1
ATOM 665 O O . LEU A 1 85 ? 12.636 3.866 -21.084 1.00 82.06 85 LEU A O 1
ATOM 669 N N . ASP A 1 86 ? 12.504 1.745 -20.382 1.00 83.94 86 ASP A N 1
ATOM 670 C CA . ASP A 1 86 ? 13.945 1.519 -20.509 1.00 83.94 86 ASP A CA 1
ATOM 671 C C . ASP A 1 86 ? 14.374 1.561 -21.989 1.00 83.94 86 ASP A C 1
ATOM 673 O O . ASP A 1 86 ? 13.694 1.042 -22.883 1.00 83.94 86 ASP A O 1
ATOM 677 N N . SER A 1 87 ? 15.510 2.200 -22.261 1.00 81.69 87 SER A N 1
ATOM 678 C CA . SER A 1 87 ? 16.110 2.238 -23.595 1.00 81.69 87 SER A CA 1
ATOM 679 C C . SER A 1 87 ? 16.692 0.884 -23.994 1.00 81.69 87 SER A C 1
ATOM 681 O O . SER A 1 87 ? 16.769 0.595 -25.184 1.00 81.69 87 SER A O 1
ATOM 683 N N . LYS A 1 88 ? 17.053 0.045 -23.013 1.00 82.69 88 LYS A N 1
ATOM 684 C CA . LYS A 1 88 ? 17.547 -1.324 -23.230 1.00 82.69 88 LYS A CA 1
ATOM 685 C C . LYS A 1 88 ? 16.440 -2.362 -23.412 1.00 82.69 88 LYS A C 1
ATOM 687 O O . LYS A 1 88 ? 16.733 -3.517 -23.693 1.00 82.69 88 LYS A O 1
ATOM 692 N N . ASP A 1 89 ? 15.182 -1.967 -23.245 1.00 82.88 89 ASP A N 1
ATOM 693 C CA . ASP A 1 89 ? 14.039 -2.842 -23.481 1.00 82.88 89 ASP A CA 1
ATOM 694 C C . ASP A 1 89 ? 13.797 -2.990 -24.993 1.00 82.88 89 ASP A C 1
ATOM 696 O O . ASP A 1 89 ? 13.603 -1.996 -25.698 1.00 82.88 89 ASP A O 1
ATOM 700 N N . GLU A 1 90 ? 13.790 -4.232 -25.474 1.00 86.94 90 GLU A N 1
ATOM 701 C CA . GLU A 1 90 ? 13.643 -4.610 -26.886 1.00 86.94 90 GLU A CA 1
ATOM 702 C C . GLU A 1 90 ? 12.213 -4.423 -27.429 1.00 86.94 90 GLU A C 1
ATOM 704 O O . GLU A 1 90 ? 11.976 -4.550 -28.632 1.00 86.94 90 GLU A O 1
ATOM 709 N N . ARG A 1 91 ? 11.232 -4.097 -26.572 1.00 88.06 91 ARG A N 1
ATOM 710 C CA . ARG A 1 91 ? 9.868 -3.768 -27.015 1.00 88.06 91 ARG A CA 1
ATOM 711 C C . ARG A 1 91 ? 9.859 -2.515 -27.901 1.00 88.06 91 ARG A C 1
ATOM 713 O O . ARG A 1 91 ? 10.547 -1.530 -27.631 1.00 88.06 91 ARG A O 1
ATOM 720 N N . SER A 1 92 ? 9.009 -2.511 -28.929 1.00 89.25 92 SER A N 1
ATOM 721 C CA . SER A 1 92 ? 8.814 -1.339 -29.792 1.00 89.25 92 SER A CA 1
ATOM 722 C C . SER A 1 92 ? 8.263 -0.137 -29.006 1.00 89.25 92 SER A C 1
ATOM 724 O O . SER A 1 92 ? 7.565 -0.297 -28.001 1.00 89.25 92 SER A O 1
ATOM 726 N N . ILE A 1 93 ? 8.544 1.086 -29.476 1.00 87.88 93 ILE A N 1
ATOM 727 C CA . ILE A 1 93 ? 8.079 2.328 -28.827 1.00 87.88 93 ILE A CA 1
ATOM 728 C C . ILE A 1 93 ? 6.548 2.374 -28.731 1.00 87.88 93 ILE A C 1
ATOM 730 O O . ILE A 1 93 ? 6.013 2.744 -27.688 1.00 87.88 93 ILE A O 1
ATOM 734 N N . ALA A 1 94 ? 5.845 1.927 -29.777 1.00 89.19 94 ALA A N 1
ATOM 735 C CA . ALA A 1 94 ? 4.387 1.838 -29.778 1.00 89.19 94 ALA A CA 1
ATOM 736 C C . ALA A 1 94 ? 3.871 0.916 -28.659 1.00 89.19 94 ALA A C 1
ATOM 738 O O . ALA A 1 94 ? 3.004 1.316 -27.888 1.00 89.19 94 ALA A O 1
ATOM 739 N N . ASN A 1 95 ? 4.472 -0.267 -28.492 1.00 88.00 95 ASN A N 1
ATOM 740 C CA . ASN A 1 95 ? 4.061 -1.226 -27.462 1.00 88.00 95 ASN A CA 1
ATOM 741 C C . ASN A 1 95 ? 4.392 -0.732 -26.042 1.00 88.00 95 ASN A C 1
ATOM 743 O O . ASN A 1 95 ? 3.684 -1.051 -25.085 1.00 88.00 95 ASN A O 1
ATOM 747 N N . LYS A 1 96 ? 5.478 0.037 -25.879 1.00 89.56 96 LYS A N 1
ATOM 748 C CA . LYS A 1 96 ? 5.824 0.682 -24.602 1.00 89.56 96 LYS A CA 1
ATOM 749 C C . LYS A 1 96 ? 4.764 1.710 -24.204 1.00 89.56 96 LYS A C 1
ATOM 751 O O . LYS A 1 96 ? 4.274 1.651 -23.080 1.00 89.56 96 LYS A O 1
ATOM 756 N N . LEU A 1 97 ? 4.380 2.586 -25.134 1.00 89.88 97 LEU A N 1
ATOM 757 C CA . LEU A 1 97 ? 3.356 3.611 -24.908 1.00 89.88 97 LEU A CA 1
ATOM 758 C C . LEU A 1 97 ? 1.970 3.003 -24.671 1.00 89.88 97 LEU A C 1
ATOM 760 O O . LEU A 1 97 ? 1.261 3.423 -23.761 1.00 89.88 97 LEU A O 1
ATOM 764 N N . GLU A 1 98 ? 1.593 1.977 -25.433 1.00 89.56 98 GLU A N 1
ATOM 765 C CA . GLU A 1 98 ? 0.308 1.298 -25.246 1.00 89.56 98 GLU A CA 1
ATOM 766 C C . GLU A 1 98 ? 0.201 0.644 -23.857 1.00 89.56 98 GLU A C 1
ATOM 768 O O . GLU A 1 98 ? -0.842 0.703 -23.213 1.00 89.56 98 GLU A O 1
ATOM 773 N N . ARG A 1 99 ? 1.285 0.047 -23.344 1.00 86.88 99 ARG A N 1
ATOM 774 C CA . ARG A 1 99 ? 1.288 -0.505 -21.981 1.00 86.88 99 ARG A CA 1
ATOM 775 C C . ARG A 1 99 ? 1.137 0.583 -20.919 1.00 86.88 99 ARG A C 1
ATOM 777 O O . ARG A 1 99 ? 0.431 0.361 -19.941 1.00 86.88 99 ARG A O 1
ATOM 784 N N . GLU A 1 100 ? 1.823 1.710 -21.079 1.00 86.38 100 GLU A N 1
ATOM 785 C CA . GLU A 1 100 ? 1.792 2.781 -20.078 1.00 86.38 100 GLU A CA 1
ATOM 786 C C . GLU A 1 100 ? 0.423 3.467 -20.039 1.00 86.38 100 GLU A C 1
ATOM 788 O O . GLU A 1 100 ? -0.155 3.623 -18.972 1.00 86.38 100 GLU A O 1
ATOM 793 N N . THR A 1 101 ? -0.168 3.735 -21.203 1.00 86.25 101 THR A N 1
ATOM 794 C CA . THR A 1 101 ? -1.542 4.263 -21.299 1.00 86.25 101 THR A CA 1
ATOM 795 C C . THR A 1 101 ? -2.586 3.312 -20.701 1.00 86.25 101 THR A C 1
ATOM 797 O O . THR A 1 101 ? -3.538 3.756 -20.055 1.00 86.25 101 THR A O 1
ATOM 800 N N . LYS A 1 102 ? -2.408 1.991 -20.845 1.00 86.00 102 LYS A N 1
ATOM 801 C CA . LYS A 1 102 ? -3.252 1.003 -20.150 1.00 86.00 102 LYS A CA 1
ATOM 802 C C . LYS A 1 102 ? -3.079 1.061 -18.633 1.00 86.00 102 LYS A C 1
ATOM 804 O O . LYS A 1 102 ? -4.070 1.043 -17.922 1.00 86.00 102 LYS A O 1
ATOM 809 N N . ARG A 1 103 ? -1.853 1.207 -18.126 1.00 82.25 103 ARG A N 1
ATOM 810 C CA . ARG A 1 103 ? -1.600 1.353 -16.680 1.00 82.25 103 ARG A CA 1
ATOM 811 C C . ARG A 1 103 ? -2.190 2.624 -16.086 1.00 82.25 103 ARG A C 1
ATOM 813 O O . ARG A 1 103 ? -2.679 2.585 -14.971 1.00 82.25 103 ARG A O 1
ATOM 820 N N . GLU A 1 104 ? -2.162 3.732 -16.820 1.00 80.88 104 GLU A N 1
ATOM 821 C CA . GLU A 1 104 ? -2.792 4.980 -16.371 1.00 80.88 104 GLU A CA 1
ATOM 822 C C . GLU A 1 104 ? -4.323 4.874 -16.303 1.00 80.88 104 GLU A C 1
ATOM 824 O O . GLU A 1 104 ? -4.956 5.561 -15.504 1.00 80.88 104 GLU A O 1
ATOM 829 N N . SER A 1 105 ? -4.926 4.035 -17.151 1.00 79.38 105 SER A N 1
ATOM 830 C CA . SER A 1 105 ? -6.383 3.868 -17.225 1.00 79.38 105 SER A CA 1
ATOM 831 C C . SER A 1 105 ? -6.921 2.732 -16.354 1.00 79.38 105 SER A C 1
ATOM 833 O O . SER A 1 105 ? -8.094 2.762 -15.977 1.00 79.38 105 SER A O 1
ATOM 835 N N . GLU A 1 106 ? -6.093 1.749 -16.006 1.00 76.94 106 GLU A N 1
ATOM 836 C CA . GLU A 1 106 ? -6.455 0.672 -15.092 1.00 76.94 106 GLU A CA 1
ATOM 837 C C . GLU A 1 106 ? -6.239 1.106 -13.633 1.00 76.94 106 GLU A C 1
ATOM 839 O O . GLU A 1 106 ? -5.158 1.577 -13.279 1.00 76.94 106 GLU A O 1
ATOM 844 N N . PRO A 1 107 ? -7.236 0.942 -12.743 1.00 74.06 107 PRO A N 1
ATOM 845 C CA . PRO A 1 107 ? -6.991 1.110 -11.320 1.00 74.06 107 PRO A CA 1
ATOM 846 C C . PRO A 1 107 ? -5.958 0.071 -10.875 1.00 74.06 107 PRO A C 1
ATOM 848 O O . PRO A 1 107 ? -6.115 -1.121 -11.156 1.00 74.06 107 PRO A O 1
ATOM 851 N N . GLU A 1 108 ? -4.915 0.523 -10.175 1.00 75.69 108 GLU A N 1
ATOM 852 C CA . GLU A 1 108 ? -3.896 -0.359 -9.602 1.00 75.69 108 GLU A CA 1
ATOM 853 C C . GLU A 1 108 ? -4.577 -1.515 -8.850 1.00 75.69 108 GLU A C 1
ATOM 855 O O . GLU A 1 108 ? -5.498 -1.274 -8.056 1.00 75.69 108 GLU A O 1
ATOM 860 N N . PRO A 1 109 ? -4.182 -2.778 -9.100 1.00 72.31 109 PRO A N 1
ATOM 861 C CA . PRO A 1 109 ? -4.837 -3.923 -8.496 1.00 72.31 109 PRO A CA 1
ATOM 862 C C . PRO A 1 109 ? -4.656 -3.872 -6.979 1.00 72.31 109 PRO A C 1
ATOM 864 O O . PRO A 1 109 ? -3.609 -4.214 -6.434 1.00 72.31 109 PRO A O 1
ATOM 867 N N . GLU A 1 110 ? -5.708 -3.448 -6.282 1.00 77.62 110 GLU A N 1
ATOM 868 C CA . GLU A 1 110 ? -5.699 -3.395 -4.826 1.00 77.62 110 GLU A CA 1
ATOM 869 C C . GLU A 1 110 ? -5.565 -4.806 -4.266 1.00 77.62 110 GLU A C 1
ATOM 871 O O . GLU A 1 110 ? -6.388 -5.683 -4.572 1.00 77.62 110 GLU A O 1
ATOM 876 N N . SER A 1 111 ? -4.546 -5.011 -3.429 1.00 82.75 111 SER A N 1
ATOM 877 C CA . SER A 1 111 ? -4.337 -6.272 -2.725 1.00 82.75 111 SER A CA 1
ATOM 878 C C . SER A 1 111 ? -5.534 -6.593 -1.827 1.00 82.75 111 SER A C 1
ATOM 880 O O . SER A 1 111 ? -6.266 -5.705 -1.379 1.00 82.75 111 SER A O 1
ATOM 882 N N . ALA A 1 112 ? -5.741 -7.878 -1.535 1.00 79.75 112 ALA A N 1
ATOM 883 C CA . ALA A 1 112 ? -6.800 -8.303 -0.619 1.00 79.75 112 ALA A CA 1
ATOM 884 C C . ALA A 1 112 ? -6.667 -7.629 0.762 1.00 79.75 112 ALA A C 1
ATOM 886 O O . ALA A 1 112 ? -7.668 -7.246 1.362 1.00 79.75 112 ALA A O 1
ATOM 887 N N . GLU A 1 113 ? -5.434 -7.409 1.220 1.00 79.75 113 GLU A N 1
ATOM 888 C CA . GLU A 1 113 ? -5.125 -6.703 2.466 1.00 79.75 113 GLU A CA 1
ATOM 889 C C . GLU A 1 113 ? -5.494 -5.215 2.400 1.00 79.75 113 GLU A C 1
ATOM 891 O O . GLU A 1 113 ? -6.084 -4.689 3.342 1.00 79.75 113 GLU A O 1
ATOM 896 N N . ALA A 1 114 ? -5.215 -4.538 1.278 1.00 82.25 114 ALA A N 1
ATOM 897 C CA . ALA A 1 114 ? -5.602 -3.142 1.080 1.00 82.25 114 ALA A CA 1
ATOM 898 C C . ALA A 1 114 ? -7.129 -2.982 1.085 1.00 82.25 114 ALA A C 1
ATOM 900 O O . ALA A 1 114 ? -7.654 -2.052 1.694 1.00 82.25 114 ALA A O 1
ATOM 901 N N . ARG A 1 115 ? -7.850 -3.929 0.474 1.00 85.75 115 ARG A N 1
ATOM 902 C CA . ARG A 1 115 ? -9.320 -3.964 0.514 1.00 85.75 115 ARG A CA 1
ATOM 903 C C . ARG A 1 115 ? -9.843 -4.203 1.928 1.00 85.75 115 ARG A C 1
ATOM 905 O O . ARG A 1 115 ? -10.778 -3.524 2.336 1.00 85.75 115 ARG A O 1
ATOM 912 N N . ALA A 1 116 ? -9.233 -5.122 2.677 1.00 84.06 116 ALA A N 1
ATOM 913 C CA . ALA A 1 116 ? -9.608 -5.392 4.064 1.00 84.06 116 ALA A CA 1
ATOM 914 C C . ALA A 1 116 ? -9.382 -4.165 4.963 1.00 84.06 116 ALA A C 1
ATOM 916 O O . ALA A 1 116 ? -10.259 -3.816 5.745 1.00 84.06 116 ALA A O 1
ATOM 917 N N . SER A 1 117 ? -8.255 -3.468 4.789 1.00 84.56 117 SER A N 1
ATOM 918 C CA . SER A 1 117 ? -7.920 -2.244 5.531 1.00 84.56 117 SER A CA 1
ATOM 919 C C . SER A 1 117 ? -8.924 -1.108 5.295 1.00 84.56 117 SER A C 1
ATOM 921 O O . SER A 1 117 ? -9.252 -0.364 6.213 1.00 84.56 117 SER A O 1
ATOM 923 N N . LYS A 1 118 ? -9.460 -0.993 4.072 1.00 85.81 118 LYS A N 1
ATOM 924 C CA . LYS A 1 118 ? -10.499 -0.004 3.740 1.00 85.81 118 LYS A CA 1
ATOM 925 C C . LYS A 1 118 ? -11.854 -0.295 4.382 1.00 85.81 118 LYS A C 1
ATOM 927 O O . LYS A 1 118 ? -12.640 0.630 4.543 1.00 85.81 118 LYS A O 1
ATOM 932 N N . GLN A 1 119 ? -12.151 -1.562 4.668 1.00 85.75 119 GLN A N 1
ATOM 933 C CA . GLN A 1 119 ? -13.418 -1.970 5.276 1.00 85.75 119 GLN A CA 1
ATOM 934 C C . GLN A 1 119 ? -13.388 -1.818 6.792 1.00 85.75 119 GLN A C 1
ATOM 936 O O . GLN A 1 119 ? -14.310 -1.252 7.361 1.00 85.75 119 GLN A O 1
ATOM 941 N N . ASP A 1 120 ? -12.342 -2.337 7.433 1.00 90.12 120 ASP A N 1
ATOM 942 C CA . ASP A 1 120 ? -12.146 -2.211 8.873 1.00 90.12 120 ASP A CA 1
ATOM 943 C C . ASP A 1 120 ? -10.635 -2.110 9.155 1.00 90.12 120 ASP A C 1
ATOM 945 O O . ASP A 1 120 ? -9.865 -3.009 8.783 1.00 90.12 120 ASP A O 1
ATOM 949 N N . PRO A 1 121 ? -10.195 -1.040 9.839 1.00 90.12 121 PRO A N 1
ATOM 950 C CA . PRO A 1 121 ? -8.783 -0.789 10.119 1.00 90.12 121 PRO A CA 1
ATOM 951 C C . PRO A 1 121 ? -8.138 -1.872 11.004 1.00 90.12 121 PRO A C 1
ATOM 953 O O . PRO A 1 121 ? -6.912 -1.996 11.054 1.00 90.12 121 PRO A O 1
ATOM 956 N N . THR A 1 122 ? -8.930 -2.694 11.698 1.00 93.12 122 THR A N 1
ATOM 957 C CA . THR A 1 122 ? -8.453 -3.784 12.561 1.00 93.12 122 THR A CA 1
ATOM 958 C C . THR A 1 122 ? -8.262 -5.117 11.834 1.00 93.12 122 THR A C 1
ATOM 960 O O . THR A 1 122 ? -7.585 -6.004 12.366 1.00 93.12 122 THR A O 1
ATOM 963 N N . LEU A 1 123 ? -8.824 -5.286 10.632 1.00 90.75 123 LEU A N 1
ATOM 964 C CA . LEU A 1 123 ? -8.778 -6.561 9.909 1.00 90.75 123 LEU A CA 1
ATOM 965 C C . LEU A 1 123 ? -7.372 -6.998 9.501 1.00 90.75 123 LEU A C 1
ATOM 967 O O . LEU A 1 123 ? -7.073 -8.169 9.727 1.00 90.75 123 LEU A O 1
ATOM 971 N N . PRO A 1 124 ? -6.482 -6.134 8.976 1.00 91.19 124 PRO A N 1
ATOM 972 C CA . PRO A 1 124 ? -5.134 -6.564 8.611 1.00 91.19 124 PRO A CA 1
ATOM 973 C C . PRO A 1 124 ? -4.403 -7.219 9.791 1.00 91.19 124 PRO A C 1
ATOM 975 O O . PRO A 1 124 ? -3.856 -8.310 9.663 1.00 91.19 124 PRO A O 1
ATOM 978 N N . ALA A 1 125 ? -4.484 -6.621 10.984 1.00 91.56 125 ALA A N 1
ATOM 979 C CA . ALA A 1 125 ? -3.872 -7.186 12.185 1.00 91.56 125 ALA A CA 1
ATOM 980 C C . ALA A 1 125 ? -4.483 -8.547 12.559 1.00 91.56 125 ALA A C 1
ATOM 982 O O . ALA A 1 125 ? -3.745 -9.505 12.787 1.00 91.56 125 ALA A O 1
ATOM 983 N N . LYS A 1 126 ? -5.819 -8.652 12.543 1.00 90.94 126 LYS A N 1
ATOM 984 C CA . LYS A 1 126 ? -6.543 -9.900 12.837 1.00 90.94 126 LYS A CA 1
ATOM 985 C C . LYS A 1 126 ? -6.208 -11.014 11.840 1.00 90.94 126 LYS A C 1
ATOM 987 O O . LYS A 1 126 ? -6.024 -12.152 12.258 1.00 90.94 126 LYS A O 1
ATOM 992 N N . LEU A 1 127 ? -6.091 -10.693 10.549 1.00 90.31 127 LEU A N 1
ATOM 993 C CA . LEU A 1 127 ? -5.732 -11.645 9.491 1.00 90.31 127 LEU A CA 1
ATOM 994 C C . LEU A 1 127 ? -4.335 -12.238 9.701 1.00 90.31 127 LEU A C 1
ATOM 996 O O . LEU A 1 127 ? -4.127 -13.421 9.449 1.00 90.31 127 LEU A O 1
ATOM 1000 N N . HIS A 1 128 ? -3.399 -11.440 10.215 1.00 89.62 128 HIS A N 1
ATOM 1001 C CA . HIS A 1 128 ? -2.055 -11.902 10.563 1.00 89.62 128 HIS A CA 1
ATOM 1002 C C . HIS A 1 128 ? -1.943 -12.474 11.990 1.00 89.62 128 HIS A C 1
ATOM 1004 O O . HIS A 1 128 ? -0.844 -12.827 12.410 1.00 89.62 128 HIS A O 1
ATOM 1010 N N . GLY A 1 129 ? -3.046 -12.574 12.746 1.00 93.62 129 GLY A N 1
ATOM 1011 C CA . GLY A 1 129 ? -3.054 -13.090 14.122 1.00 93.62 129 GLY A CA 1
ATOM 1012 C C . GLY A 1 129 ? -2.437 -12.149 15.165 1.00 93.62 129 GLY A C 1
ATOM 1013 O O . GLY A 1 129 ? -2.134 -12.580 16.276 1.00 93.62 129 GLY A O 1
ATOM 1014 N N . ASN A 1 130 ? -2.252 -10.875 14.822 1.00 94.62 130 ASN A N 1
ATOM 1015 C CA . ASN A 1 130 ? -1.694 -9.856 15.703 1.00 94.62 130 ASN A CA 1
ATOM 1016 C C . ASN A 1 130 ? -2.798 -9.058 16.403 1.00 94.62 130 ASN A C 1
ATOM 1018 O O . ASN A 1 130 ? -3.922 -8.929 15.911 1.00 94.62 130 ASN A O 1
ATOM 1022 N N . GLU A 1 131 ? -2.458 -8.452 17.540 1.00 92.88 131 GLU A N 1
ATOM 1023 C CA . GLU A 1 131 ? -3.360 -7.501 18.182 1.00 92.88 131 GLU A CA 1
ATOM 1024 C C . GLU A 1 131 ? -3.415 -6.190 17.370 1.00 92.88 131 GLU A C 1
ATOM 1026 O O . GLU A 1 131 ? -2.363 -5.640 17.026 1.00 92.88 131 GLU A O 1
ATOM 1031 N N . PRO A 1 132 ? -4.612 -5.656 17.055 1.00 94.00 132 PRO A N 1
ATOM 1032 C CA . PRO A 1 132 ? -4.729 -4.373 16.374 1.00 94.00 132 PRO A CA 1
ATOM 1033 C C . PRO A 1 132 ? -4.176 -3.231 17.233 1.00 94.00 132 PRO A C 1
ATOM 1035 O O . PRO A 1 132 ? -4.285 -3.232 18.464 1.00 94.00 132 PRO A O 1
ATOM 1038 N N . SER A 1 133 ? -3.604 -2.226 16.568 1.00 95.56 133 SER A N 1
ATOM 1039 C CA . SER A 1 133 ? -3.044 -1.052 17.235 1.00 95.56 133 SER A CA 1
ATOM 1040 C C . SER A 1 133 ? -4.130 -0.244 17.956 1.00 95.56 133 SER A C 1
ATOM 1042 O O . SER A 1 133 ? -5.315 -0.324 17.631 1.00 95.56 133 SER A O 1
ATOM 1044 N N . LYS A 1 134 ? -3.728 0.581 18.933 1.00 94.19 134 LYS A N 1
ATOM 1045 C CA . LYS A 1 134 ? -4.664 1.481 19.631 1.00 94.19 134 LYS A CA 1
ATOM 1046 C C . LYS A 1 134 ? -5.399 2.413 18.660 1.00 94.19 134 LYS A C 1
ATOM 1048 O O . LYS A 1 134 ? -6.592 2.608 18.829 1.00 94.19 134 LYS A O 1
ATOM 1053 N N . GLY A 1 135 ? -4.699 2.931 17.646 1.00 94.38 135 GLY A N 1
ATOM 1054 C CA . GLY A 1 135 ? -5.297 3.779 16.610 1.00 94.38 135 GLY A CA 1
ATOM 1055 C C . GLY A 1 135 ? -6.359 3.033 15.807 1.00 94.38 135 GLY A C 1
ATOM 1056 O O . GLY A 1 135 ? -7.496 3.471 15.771 1.00 94.38 135 GLY A O 1
ATOM 1057 N N . ALA A 1 136 ? -6.036 1.837 15.304 1.00 93.44 136 ALA A N 1
ATOM 1058 C CA . ALA A 1 136 ? -6.989 1.032 14.537 1.00 93.44 136 ALA A CA 1
ATOM 1059 C C . ALA A 1 136 ? -8.255 0.672 15.337 1.00 93.44 136 ALA A C 1
ATOM 1061 O O . ALA A 1 136 ? -9.340 0.596 14.773 1.00 93.44 136 ALA A O 1
ATOM 1062 N N . LYS A 1 137 ? -8.134 0.457 16.655 1.00 94.31 137 LYS A N 1
ATOM 1063 C CA . LYS A 1 137 ? -9.296 0.231 17.530 1.00 94.31 137 LYS A CA 1
ATOM 1064 C C . LYS A 1 137 ? -10.188 1.474 17.634 1.00 94.31 137 LYS A C 1
ATOM 1066 O O . LYS A 1 137 ? -11.400 1.332 17.545 1.00 94.31 137 LYS A O 1
ATOM 1071 N N . ILE A 1 138 ? -9.588 2.654 17.800 1.00 95.62 138 ILE A N 1
ATOM 1072 C CA . ILE A 1 138 ? -10.314 3.932 17.875 1.00 95.62 138 ILE A CA 1
ATOM 1073 C C . ILE A 1 138 ? -10.988 4.235 16.535 1.00 95.62 138 ILE A C 1
ATOM 1075 O O . ILE A 1 138 ? -12.160 4.585 16.511 1.00 95.62 138 ILE A O 1
ATOM 1079 N N . ASP A 1 139 ? -10.282 4.039 15.422 1.00 93.75 139 ASP A N 1
ATOM 1080 C CA . ASP A 1 139 ? -10.829 4.277 14.085 1.00 93.75 139 ASP A CA 1
ATOM 1081 C C . ASP A 1 139 ? -12.049 3.379 13.810 1.00 93.75 139 ASP A C 1
ATOM 1083 O O . ASP A 1 139 ? -13.056 3.852 13.290 1.00 93.75 139 ASP A O 1
ATOM 1087 N N . ALA A 1 140 ? -12.002 2.104 14.216 1.00 93.56 140 ALA A N 1
ATOM 1088 C CA . ALA A 1 140 ? -13.143 1.193 14.093 1.00 93.56 140 ALA A CA 1
ATOM 1089 C C . ALA A 1 140 ? -14.331 1.589 14.992 1.00 93.56 140 ALA A C 1
ATOM 1091 O O . ALA A 1 140 ? -15.486 1.431 14.596 1.00 93.56 140 ALA A O 1
ATOM 1092 N N . GLU A 1 141 ? -14.066 2.096 16.199 1.00 93.50 141 GLU A N 1
ATOM 1093 C CA . GLU A 1 141 ? -15.103 2.584 17.116 1.00 93.50 141 GLU A CA 1
ATOM 1094 C C . GLU A 1 141 ? -15.794 3.833 16.555 1.00 93.50 141 GLU A C 1
ATOM 1096 O O . GLU A 1 141 ? -17.021 3.863 16.463 1.00 93.50 141 GLU A O 1
ATOM 1101 N N . LEU A 1 142 ? -15.017 4.804 16.068 1.00 93.94 142 LEU A N 1
ATOM 1102 C CA . LEU A 1 142 ? -15.533 6.013 15.421 1.00 93.94 142 LEU A CA 1
ATOM 1103 C C . LEU A 1 142 ? -16.393 5.682 14.196 1.00 93.94 142 LEU A C 1
ATOM 1105 O O . LEU A 1 142 ? -17.503 6.194 14.070 1.00 93.94 142 LEU A O 1
ATOM 1109 N N . GLN A 1 143 ? -15.935 4.774 13.330 1.00 92.00 143 GLN A N 1
ATOM 1110 C CA . GLN A 1 143 ? -16.716 4.322 12.173 1.00 92.00 143 GLN A CA 1
ATOM 1111 C C . GLN A 1 143 ? -18.060 3.701 12.587 1.00 92.00 143 GLN A C 1
ATOM 1113 O O . GLN A 1 143 ? -19.096 3.980 11.980 1.00 92.00 143 GLN A O 1
ATOM 1118 N N . ALA A 1 144 ? -18.071 2.882 13.642 1.00 91.31 144 ALA A N 1
ATOM 1119 C CA . ALA A 1 144 ? -19.294 2.260 14.141 1.00 91.31 144 ALA A CA 1
ATOM 1120 C C . ALA A 1 144 ? -20.276 3.287 14.737 1.00 91.31 144 ALA A C 1
ATOM 1122 O O . ALA A 1 144 ? -21.491 3.177 14.532 1.00 91.31 144 ALA A O 1
ATOM 1123 N N . GLU A 1 145 ? -19.765 4.288 15.456 1.00 91.25 145 GLU A N 1
ATOM 1124 C CA . GLU A 1 145 ? -20.558 5.393 15.999 1.00 91.25 145 GLU A CA 1
ATOM 1125 C C . GLU A 1 145 ? -21.161 6.260 14.887 1.00 91.25 145 GLU A C 1
ATOM 1127 O O . GLU A 1 145 ? -22.370 6.510 14.891 1.00 91.25 145 GLU A O 1
ATOM 1132 N N . GLU A 1 146 ? -20.360 6.646 13.891 1.00 90.81 146 GLU A N 1
ATOM 1133 C CA . GLU A 1 146 ? -20.805 7.426 12.732 1.00 90.81 146 GLU A CA 1
ATOM 1134 C C . GLU A 1 146 ? -21.902 6.698 11.944 1.00 90.81 146 GLU A C 1
ATOM 1136 O O . GLU A 1 146 ? -22.939 7.285 11.616 1.00 90.81 146 GLU A O 1
ATOM 1141 N N . GLU A 1 147 ? -21.743 5.395 11.696 1.00 88.88 147 GLU A N 1
ATOM 1142 C CA . GLU A 1 147 ? -22.784 4.586 11.065 1.00 88.88 147 GLU A CA 1
ATOM 1143 C C . GLU A 1 147 ? -24.077 4.539 11.888 1.00 88.88 147 GLU A C 1
ATOM 1145 O O . GLU A 1 147 ? -25.181 4.576 11.330 1.00 88.88 147 GLU A O 1
ATOM 1150 N N . ALA A 1 148 ? -23.971 4.417 13.213 1.00 89.62 148 ALA A N 1
ATOM 1151 C CA . ALA A 1 148 ? -25.128 4.397 14.099 1.00 89.62 148 ALA A CA 1
ATOM 1152 C C . ALA A 1 148 ? -25.851 5.752 14.102 1.00 89.62 148 ALA A C 1
ATOM 1154 O O . ALA A 1 148 ? -27.086 5.795 14.082 1.00 89.62 148 ALA A O 1
ATOM 1155 N N . GLU A 1 149 ? -25.108 6.856 14.071 1.00 87.00 149 GLU A N 1
ATOM 1156 C CA . GLU A 1 149 ? -25.666 8.196 13.934 1.00 87.00 149 GLU A CA 1
ATOM 1157 C C . GLU A 1 149 ? -26.341 8.422 12.585 1.00 87.00 149 GLU A C 1
ATOM 1159 O O . GLU A 1 149 ? -27.456 8.944 12.548 1.00 87.00 149 GLU A O 1
ATOM 1164 N N . LEU A 1 150 ? -25.718 8.006 11.481 1.00 86.50 150 LEU A N 1
ATOM 1165 C CA . LEU A 1 150 ? -26.311 8.091 10.145 1.00 86.50 150 LEU A CA 1
ATOM 1166 C C . LEU A 1 150 ? -27.609 7.284 10.069 1.00 86.50 150 LEU A C 1
ATOM 1168 O O . LEU A 1 150 ? -28.609 7.768 9.540 1.00 86.50 150 LEU A O 1
ATOM 1172 N N . LYS A 1 151 ? -27.644 6.094 10.681 1.00 88.62 151 LYS A N 1
ATOM 1173 C CA . LYS A 1 151 ? -28.862 5.274 10.797 1.00 88.62 151 LYS A CA 1
ATOM 1174 C C . LYS A 1 151 ? -29.943 5.942 11.652 1.00 88.62 151 LYS A C 1
ATOM 1176 O O . LYS A 1 151 ? -31.120 5.687 11.414 1.00 88.62 151 LYS A O 1
ATOM 1181 N N . ARG A 1 152 ? -29.586 6.764 12.645 1.00 85.75 152 ARG A N 1
ATOM 1182 C CA . ARG A 1 152 ? -30.553 7.555 13.434 1.00 85.75 152 ARG A CA 1
ATOM 1183 C C . ARG A 1 152 ? -31.059 8.767 12.651 1.00 85.75 152 ARG A C 1
ATOM 1185 O O . ARG A 1 152 ? -32.260 9.005 12.643 1.00 85.75 152 ARG A O 1
ATOM 1192 N N . LYS A 1 153 ? -30.164 9.490 11.969 1.00 82.00 153 LYS A N 1
ATOM 1193 C CA . LYS A 1 153 ? -30.476 10.691 11.175 1.00 82.00 153 LYS A CA 1
ATOM 1194 C C . LYS A 1 153 ? -31.292 10.365 9.917 1.00 82.00 153 LYS A C 1
ATOM 1196 O O . LYS A 1 153 ? -32.222 11.091 9.613 1.00 82.00 153 LYS A O 1
ATOM 1201 N N . GLY A 1 154 ? -31.004 9.260 9.227 1.00 70.38 154 GLY A N 1
ATOM 1202 C CA . GLY A 1 154 ? -31.723 8.835 8.014 1.00 70.38 154 GLY A CA 1
ATOM 1203 C C . GLY A 1 154 ? -33.076 8.152 8.254 1.00 70.38 154 GLY A C 1
ATOM 1204 O O . GLY A 1 154 ? -33.738 7.766 7.296 1.00 70.38 154 GLY A O 1
ATOM 1205 N N . LYS A 1 155 ? -33.478 7.959 9.516 1.00 58.34 155 LYS A N 1
ATOM 1206 C CA . LYS A 1 155 ? -34.813 7.463 9.895 1.00 58.34 155 LYS A CA 1
ATOM 1207 C C . LYS A 1 155 ? -35.795 8.592 10.242 1.00 58.34 155 LYS A C 1
ATOM 1209 O O . LYS A 1 155 ? -36.936 8.281 10.581 1.00 58.34 155 LYS A O 1
ATOM 1214 N N . ALA A 1 156 ? -35.345 9.847 10.200 1.00 48.88 156 ALA A N 1
ATOM 1215 C CA . ALA A 1 156 ? -36.146 11.047 10.433 1.00 48.88 156 ALA A CA 1
ATOM 1216 C C . ALA A 1 156 ? -36.596 11.681 9.111 1.00 48.88 156 ALA A C 1
ATOM 1218 O O . ALA A 1 156 ? -35.824 11.600 8.129 1.00 48.88 156 ALA A O 1
#

Radius of gyration: 33.09 Å; chains: 1; bounding box: 71×54×103 Å

Sequence (156 aa):
MSNPVGESALYEVRPFTLLLLPLPPIPPLILRDMENTTGSQMKEPKLTNPCNQAGDQKNVPQSTLEQEKKDLRFHEGQPHSHKALDSKDERSIANKLERETKRESEPEPESAEARASKQDPTLPAKLHGNEPSKGAKIDAELQAEEEAELKRKGKA

Foldseek 3Di:
DDDDDDDDDDDDDDDDPPPPDDDDDDDDDDPPPDDDDDDDPPDPPPPDDPPDDDDPPPPDPPVVVVVVVVVVCPPPDDPPPPPLPDPPDPDDPVVSVVVVVVVVVDDDPQDPLNVQCVVAVQVNCVVVVHGRDPVSVVVRVVVVVVVVVCVVVVVD